Protein AF-A0A1Y4UWG8-F1 (afdb_monomer)

Solvent-accessible surface area (backbone atoms only — not comparable to full-atom values): 6481 Å² total; per-residue (Å²): 110,58,77,88,78,51,51,71,69,54,52,54,47,50,49,66,75,41,63,90,47,80,84,62,63,74,80,49,54,36,32,53,51,26,47,50,51,19,51,56,24,44,55,52,18,49,58,22,46,51,52,22,55,52,32,51,54,50,41,50,59,75,46,55,88,51,67,94,53,64,76,88,74,57,51,70,66,58,54,54,53,41,55,51,31,50,52,50,30,51,53,22,51,53,50,18,53,51,23,44,57,52,14,52,55,21,43,57,52,19,54,54,46,50,55,53,68,73,78,110

Secondary structure (DSSP, 8-state):
--GGGS-HHHHHHHHHHHTT-TTS-GGGHHHHHHHHHHHHHHHHHHHHHHHHHHHHHHHHHHHGGGTTS-GGGS-HHHHHHHHHHHHHHHHHHHHHHHHHHHHHHHHHHHHHHHHHHHH-

Structure (mmCIF, N/CA/C/O backbone):
data_AF-A0A1Y4UWG8-F1
#
_entry.id   AF-A0A1Y4UWG8-F1
#
loop_
_atom_site.group_PDB
_atom_site.id
_atom_site.type_symbol
_atom_site.label_atom_id
_atom_site.label_alt_id
_atom_site.label_comp_id
_atom_site.label_asym_id
_atom_site.label_entity_id
_atom_site.label_seq_id
_atom_site.pdbx_PDB_ins_code
_atom_site.Cartn_x
_atom_site.Cartn_y
_atom_site.Cartn_z
_atom_site.occupancy
_atom_site.B_iso_or_equiv
_atom_site.auth_seq_id
_atom_site.auth_comp_id
_atom_site.auth_asym_id
_atom_site.auth_atom_id
_atom_site.pdbx_PDB_model_num
ATOM 1 N N . MET A 1 1 ? 18.313 -0.383 -18.392 1.00 77.06 1 MET A N 1
ATOM 2 C CA . MET A 1 1 ? 18.205 -1.766 -17.863 1.00 77.06 1 MET A CA 1
ATOM 3 C C . MET A 1 1 ? 18.660 -2.682 -18.981 1.00 77.06 1 MET A C 1
ATOM 5 O O . MET A 1 1 ? 18.287 -2.400 -20.115 1.00 77.06 1 MET A O 1
ATOM 9 N N . LYS A 1 2 ? 19.463 -3.714 -18.708 1.00 78.25 2 LYS A N 1
ATOM 10 C CA . LYS A 1 2 ? 19.886 -4.651 -19.757 1.00 78.25 2 LYS A CA 1
ATOM 11 C C . LYS A 1 2 ? 18.830 -5.736 -19.974 1.00 78.25 2 LYS A C 1
ATOM 13 O O . LYS A 1 2 ? 17.988 -5.968 -19.111 1.00 78.25 2 LYS A O 1
ATOM 18 N N . LEU A 1 3 ? 18.893 -6.425 -21.114 1.00 78.75 3 LEU A N 1
ATOM 19 C CA . LEU A 1 3 ? 17.977 -7.530 -21.422 1.00 78.75 3 LEU A CA 1
ATOM 20 C C . LEU A 1 3 ? 18.063 -8.665 -20.379 1.00 78.75 3 LEU A C 1
ATOM 22 O O . LEU A 1 3 ? 17.050 -9.263 -20.041 1.00 78.75 3 LEU A O 1
ATOM 26 N N . GLU A 1 4 ? 19.259 -8.916 -19.837 1.00 85.06 4 GLU A N 1
ATOM 27 C CA . GLU A 1 4 ? 19.526 -9.931 -18.802 1.00 85.06 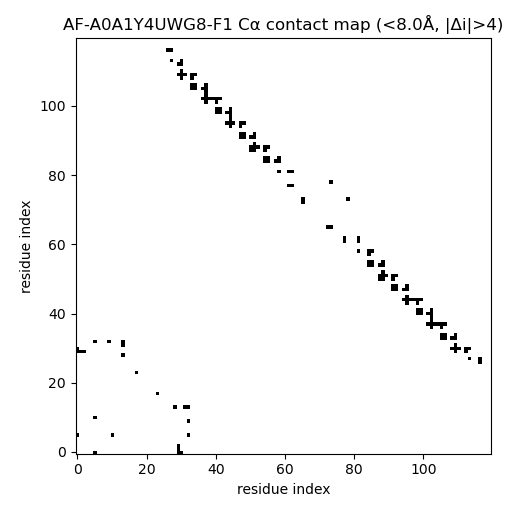4 GLU A CA 1
ATOM 28 C C . GLU A 1 4 ? 18.855 -9.642 -17.447 1.00 85.06 4 GLU A C 1
ATOM 30 O O . GLU A 1 4 ? 18.611 -10.568 -16.677 1.00 85.06 4 GLU A O 1
ATOM 35 N N . ASP A 1 5 ? 18.500 -8.381 -17.176 1.00 85.69 5 ASP A N 1
ATOM 36 C CA . ASP A 1 5 ? 17.808 -7.965 -15.947 1.00 85.69 5 ASP A CA 1
ATOM 37 C C . ASP A 1 5 ? 16.272 -8.093 -16.052 1.00 85.69 5 ASP A C 1
ATOM 39 O O . ASP A 1 5 ? 15.543 -7.845 -15.077 1.00 85.69 5 ASP A O 1
ATOM 43 N N . ALA A 1 6 ? 15.760 -8.390 -17.251 1.00 87.31 6 ALA A N 1
ATOM 44 C CA . ALA A 1 6 ? 14.335 -8.505 -17.519 1.00 87.31 6 ALA A CA 1
ATOM 45 C C . ALA A 1 6 ? 13.834 -9.914 -17.197 1.00 87.31 6 ALA A C 1
ATOM 47 O O . ALA A 1 6 ? 14.512 -10.914 -17.445 1.00 87.31 6 ALA A O 1
ATOM 48 N N . THR A 1 7 ? 12.608 -10.017 -16.686 1.00 91.56 7 THR A N 1
ATOM 49 C CA . THR A 1 7 ? 11.984 -11.333 -16.533 1.00 91.56 7 THR A CA 1
ATOM 50 C C . THR A 1 7 ? 11.516 -11.864 -17.889 1.00 91.56 7 THR A C 1
ATOM 52 O O . THR A 1 7 ? 11.283 -11.113 -18.843 1.00 91.56 7 THR A O 1
ATOM 55 N N . LYS A 1 8 ? 11.326 -13.186 -17.989 1.00 90.69 8 LYS A N 1
ATOM 56 C CA . LYS A 1 8 ? 10.796 -13.816 -19.209 1.00 90.69 8 LYS A CA 1
ATOM 57 C C . LYS A 1 8 ? 9.425 -13.242 -19.583 1.00 90.69 8 LYS A C 1
ATOM 59 O O . LYS A 1 8 ? 9.143 -13.024 -20.758 1.00 90.69 8 LYS A O 1
ATOM 64 N N . GLU A 1 9 ? 8.588 -12.955 -18.592 1.00 91.62 9 GLU A N 1
ATOM 65 C CA . GLU A 1 9 ? 7.254 -12.372 -18.760 1.00 91.62 9 GLU A CA 1
ATOM 66 C C . GLU A 1 9 ? 7.307 -10.929 -19.275 1.00 91.62 9 GLU A C 1
ATOM 68 O O . GLU A 1 9 ? 6.425 -10.500 -20.024 1.00 91.62 9 GLU A O 1
ATOM 73 N N . GLU A 1 10 ? 8.328 -10.167 -18.885 1.00 91.19 10 GLU A N 1
ATOM 74 C CA . GLU A 1 10 ? 8.562 -8.810 -19.380 1.00 91.19 10 GLU A CA 1
ATOM 75 C C . GLU A 1 10 ? 8.996 -8.826 -20.840 1.00 91.19 10 GLU A C 1
ATOM 77 O O . GLU A 1 10 ? 8.424 -8.090 -21.643 1.00 91.19 10 GLU A O 1
ATOM 82 N N . LEU A 1 11 ? 9.915 -9.725 -21.201 1.00 88.19 11 LEU A N 1
ATOM 83 C CA . LEU A 1 11 ? 10.358 -9.893 -22.582 1.00 88.19 11 LEU A CA 1
ATOM 84 C C . LEU A 1 11 ? 9.212 -10.342 -23.498 1.00 88.19 11 LEU A C 1
ATOM 86 O O . LEU A 1 11 ? 8.973 -9.730 -24.537 1.00 88.19 11 LEU A O 1
ATOM 90 N N . ILE A 1 12 ? 8.460 -11.373 -23.096 1.00 89.06 12 ILE A N 1
ATOM 91 C CA . ILE A 1 12 ? 7.316 -11.879 -23.869 1.00 89.06 12 ILE A CA 1
ATOM 92 C C . ILE A 1 12 ? 6.257 -10.790 -24.052 1.00 89.06 12 ILE A C 1
ATOM 94 O O . ILE A 1 12 ? 5.705 -10.643 -25.142 1.00 89.06 12 ILE A O 1
ATOM 98 N N . TRP A 1 13 ? 5.950 -10.033 -22.999 1.00 90.81 13 TRP A N 1
ATOM 99 C CA . TRP A 1 13 ? 5.010 -8.919 -23.100 1.00 90.81 13 TRP A CA 1
ATOM 100 C C . TRP A 1 13 ? 5.500 -7.843 -24.056 1.00 90.81 13 TRP A C 1
ATOM 102 O O . TRP A 1 13 ? 4.709 -7.391 -24.876 1.00 90.81 13 TRP A O 1
ATOM 112 N N . TRP A 1 14 ? 6.771 -7.449 -23.965 1.00 87.69 14 TRP A N 1
ATOM 113 C CA . TRP A 1 14 ? 7.316 -6.390 -24.806 1.00 87.69 14 TRP A CA 1
ATOM 114 C C . TRP A 1 14 ? 7.259 -6.798 -26.279 1.00 87.69 14 TRP A C 1
ATOM 116 O O . TRP A 1 14 ? 6.701 -6.069 -27.095 1.00 87.69 14 TRP A O 1
ATOM 126 N N . ILE A 1 15 ? 7.691 -8.026 -26.596 1.00 85.56 15 ILE A N 1
ATOM 127 C CA . ILE A 1 15 ? 7.579 -8.595 -27.946 1.00 85.56 15 ILE A CA 1
ATOM 128 C C . ILE A 1 15 ? 6.124 -8.577 -28.419 1.00 85.56 15 ILE A C 1
ATOM 130 O O . ILE A 1 15 ? 5.860 -8.121 -29.521 1.00 85.56 15 ILE A O 1
ATOM 134 N N . LYS A 1 16 ? 5.163 -9.027 -27.599 1.00 84.81 16 LYS A N 1
ATOM 135 C CA . LYS A 1 16 ? 3.736 -9.029 -27.972 1.00 84.81 16 LYS A CA 1
ATOM 136 C C . LYS A 1 16 ? 3.174 -7.625 -28.187 1.00 84.81 16 LYS A C 1
ATOM 138 O O . LYS A 1 16 ? 2.372 -7.437 -29.096 1.00 84.81 16 LYS A O 1
ATOM 143 N N . LYS A 1 17 ? 3.566 -6.664 -27.347 1.00 83.12 17 LYS A N 1
ATOM 144 C CA . LYS A 1 17 ? 3.080 -5.281 -27.392 1.00 83.12 17 LYS A CA 1
ATOM 145 C C . LYS A 1 17 ? 3.566 -4.551 -28.645 1.00 83.12 17 LYS A C 1
ATOM 147 O O . LYS A 1 17 ? 2.792 -3.800 -29.222 1.00 83.12 17 LYS A O 1
ATOM 152 N N . TYR A 1 18 ? 4.796 -4.822 -29.082 1.00 79.50 18 TYR A N 1
ATOM 153 C CA . TYR A 1 18 ? 5.436 -4.139 -30.211 1.00 79.50 18 TYR A CA 1
ATOM 154 C C . TYR A 1 18 ? 5.624 -5.036 -31.455 1.00 79.50 18 TYR A C 1
ATOM 156 O O . TYR A 1 18 ? 6.311 -4.654 -32.397 1.00 79.50 18 TYR A O 1
ATOM 164 N N . ALA A 1 19 ? 4.986 -6.216 -31.505 1.00 65.75 19 ALA A N 1
ATOM 165 C CA . ALA A 1 19 ? 5.161 -7.225 -32.563 1.00 65.75 19 ALA A CA 1
ATOM 166 C C . ALA A 1 19 ? 4.882 -6.713 -33.990 1.00 65.75 19 ALA A C 1
ATOM 168 O O . ALA A 1 19 ? 5.484 -7.198 -34.945 1.00 65.75 19 ALA A O 1
ATOM 169 N N . PHE A 1 20 ? 3.974 -5.744 -34.142 1.00 56.81 20 PHE A N 1
ATOM 170 C CA . PHE A 1 20 ? 3.620 -5.150 -35.439 1.00 56.81 20 PHE A CA 1
ATOM 171 C C . PHE A 1 20 ? 4.480 -3.932 -35.804 1.00 56.81 20 PHE A C 1
ATOM 173 O O . PHE A 1 20 ? 4.512 -3.512 -36.957 1.00 56.81 20 PHE A O 1
ATOM 180 N N . GLU A 1 21 ? 5.229 -3.408 -34.838 1.00 57.06 21 GLU A N 1
ATOM 181 C CA . GLU A 1 21 ? 6.066 -2.220 -34.939 1.00 57.06 21 GLU A CA 1
ATOM 182 C C . GLU A 1 21 ? 7.551 -2.597 -34.876 1.00 57.06 21 GLU A C 1
ATOM 184 O O . GLU A 1 21 ? 8.350 -1.856 -34.332 1.00 57.06 21 GLU A O 1
ATOM 189 N N . LEU A 1 22 ? 7.981 -3.720 -35.463 1.00 52.47 22 LEU A N 1
ATOM 190 C CA . LEU A 1 22 ? 9.392 -4.169 -35.461 1.00 52.47 22 LEU A CA 1
ATOM 191 C C . LEU A 1 22 ? 10.383 -3.239 -36.214 1.00 52.47 22 LEU A C 1
ATOM 193 O O . LEU A 1 22 ? 11.522 -3.615 -36.477 1.00 52.47 22 LEU A O 1
ATOM 197 N N . LYS A 1 23 ? 9.961 -2.011 -36.545 1.00 53.41 23 LYS A N 1
ATOM 198 C CA . LYS A 1 23 ? 10.820 -0.858 -36.858 1.00 53.41 23 LYS A CA 1
ATOM 199 C C . LYS A 1 23 ? 11.177 -0.011 -35.622 1.00 53.41 23 LYS A C 1
ATOM 201 O O . LYS A 1 23 ? 12.041 0.852 -35.737 1.00 53.41 23 LYS A O 1
ATOM 206 N N . TYR A 1 24 ? 10.526 -0.226 -34.478 1.00 53.88 24 TYR A N 1
ATOM 207 C CA . TYR A 1 24 ? 10.770 0.495 -33.236 1.00 53.88 24 TYR A CA 1
ATOM 208 C C . TYR A 1 24 ? 12.029 -0.026 -32.563 1.00 53.88 24 TYR A C 1
ATOM 210 O O . TYR A 1 24 ? 12.215 -1.213 -32.295 1.00 53.88 24 TYR A O 1
ATOM 218 N N . GLU A 1 25 ? 12.924 0.918 -32.341 1.00 65.19 25 GLU A N 1
ATOM 219 C CA . GLU A 1 25 ? 14.271 0.699 -31.877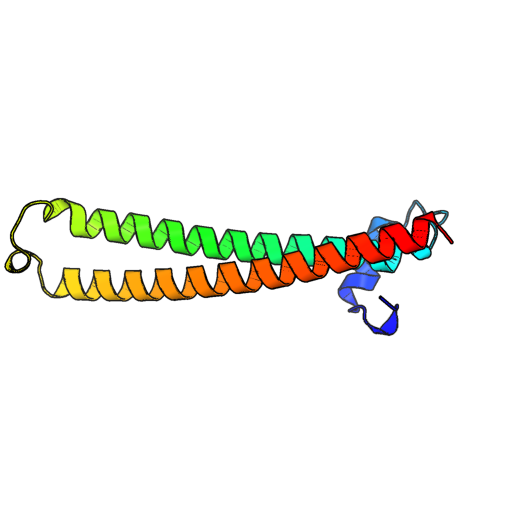 1.00 65.19 25 GLU A CA 1
ATOM 220 C C . GLU A 1 25 ? 14.274 0.032 -30.494 1.00 65.19 25 GLU A C 1
ATOM 222 O O . GLU A 1 25 ? 13.706 0.547 -29.528 1.00 65.19 25 GLU A O 1
ATOM 227 N N . LEU A 1 26 ? 14.987 -1.097 -30.386 1.00 72.75 26 LEU A N 1
ATOM 228 C CA . LEU A 1 26 ? 15.252 -1.838 -29.141 1.00 72.75 26 LEU A CA 1
ATOM 229 C C . LEU A 1 26 ? 15.742 -0.945 -27.984 1.00 72.75 26 LEU A C 1
ATOM 231 O O . LEU A 1 26 ? 15.673 -1.350 -26.823 1.00 72.75 26 LEU A O 1
ATOM 235 N N . ARG A 1 27 ? 16.199 0.277 -28.286 1.00 75.19 27 ARG A N 1
ATOM 236 C CA . ARG A 1 27 ? 16.574 1.315 -27.322 1.00 75.19 27 ARG A CA 1
ATOM 237 C C . ARG A 1 27 ? 15.477 1.612 -26.287 1.00 75.19 27 ARG A C 1
ATOM 239 O O . ARG A 1 27 ? 15.802 1.916 -25.145 1.00 75.19 27 ARG A O 1
ATOM 246 N N . HIS A 1 28 ? 14.195 1.453 -26.632 1.00 81.25 28 HIS A N 1
ATOM 247 C CA . HIS A 1 28 ? 13.081 1.729 -25.710 1.00 81.25 28 HIS A CA 1
ATOM 248 C C . HIS A 1 28 ? 12.678 0.547 -24.815 1.00 81.25 28 HIS A C 1
ATOM 250 O O . HIS A 1 28 ? 11.902 0.737 -23.881 1.00 81.25 28 HIS A O 1
ATOM 256 N N . PHE A 1 29 ? 13.264 -0.644 -25.002 1.00 87.06 29 PHE A N 1
ATOM 257 C CA . PHE A 1 29 ? 12.966 -1.817 -24.170 1.00 87.06 29 PHE A CA 1
ATOM 258 C C . PHE A 1 29 ? 13.156 -1.547 -22.671 1.00 87.06 29 PHE A C 1
ATOM 260 O O . PHE A 1 29 ? 12.288 -1.851 -21.853 1.00 87.06 29 PHE A O 1
ATOM 267 N N . GLY A 1 30 ? 14.298 -0.958 -22.304 1.00 88.50 30 GLY A N 1
ATOM 268 C CA . GLY A 1 30 ? 14.619 -0.625 -20.916 1.00 88.50 30 GLY A CA 1
ATOM 269 C C . GLY A 1 30 ? 13.593 0.323 -20.281 1.00 88.50 30 GLY A C 1
ATOM 270 O O . GLY A 1 30 ? 13.008 -0.050 -19.256 1.00 88.50 30 GLY A O 1
ATOM 271 N N . PRO A 1 31 ? 13.356 1.509 -20.876 1.00 89.88 31 PRO A N 1
ATOM 272 C CA . PRO A 1 31 ? 12.301 2.421 -20.448 1.00 89.88 31 PRO A CA 1
ATOM 273 C C . PRO A 1 31 ? 10.922 1.755 -20.344 1.00 89.88 31 PRO A C 1
ATOM 275 O O . PRO A 1 31 ? 10.297 1.808 -19.286 1.00 89.88 31 PRO A O 1
ATOM 278 N N . ASP A 1 32 ? 10.470 1.048 -21.380 1.00 90.19 32 ASP A N 1
ATOM 279 C CA . ASP A 1 32 ? 9.143 0.422 -21.408 1.00 90.19 32 ASP A CA 1
ATOM 280 C C . ASP A 1 32 ? 8.918 -0.550 -20.248 1.00 90.19 32 ASP A C 1
ATOM 282 O O . ASP A 1 32 ? 7.847 -0.572 -19.631 1.00 90.19 32 ASP A O 1
ATOM 286 N N . VAL A 1 33 ? 9.928 -1.364 -19.930 1.00 92.75 33 VAL A N 1
ATOM 287 C CA . VAL A 1 33 ? 9.840 -2.304 -18.810 1.00 92.75 33 VAL A CA 1
ATOM 288 C C . VAL A 1 33 ? 9.825 -1.565 -17.471 1.00 92.75 33 VAL A C 1
ATOM 290 O O . VAL A 1 33 ? 9.036 -1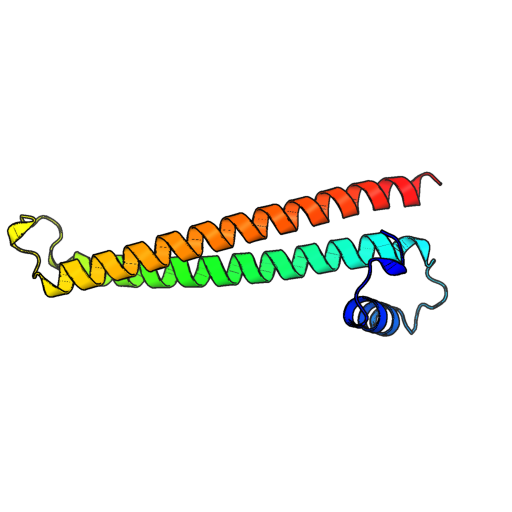.928 -16.596 1.00 92.75 33 VAL A O 1
ATOM 293 N N . MET A 1 34 ? 10.638 -0.516 -17.291 1.00 94.62 34 MET A N 1
ATOM 294 C CA . MET A 1 34 ? 10.597 0.294 -16.063 1.00 94.62 34 MET A CA 1
ATOM 295 C C . MET A 1 34 ? 9.232 0.958 -15.875 1.00 94.62 34 MET A C 1
ATOM 297 O O . MET A 1 34 ? 8.669 0.894 -14.780 1.00 94.62 34 MET A O 1
ATOM 301 N N . PHE A 1 35 ? 8.659 1.514 -16.942 1.00 92.94 35 PHE A N 1
ATOM 302 C CA . PHE A 1 35 ? 7.332 2.116 -16.899 1.00 92.94 35 PHE A CA 1
ATOM 303 C C . PHE A 1 35 ? 6.247 1.083 -16.570 1.00 92.94 35 PHE A C 1
ATOM 305 O O . PHE A 1 35 ? 5.379 1.322 -15.730 1.00 92.94 35 PHE A O 1
ATOM 312 N N . ARG A 1 36 ? 6.334 -0.122 -17.142 1.00 93.31 36 AR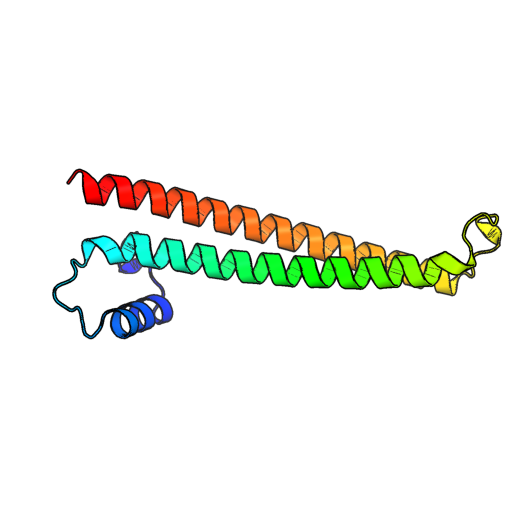G A N 1
ATOM 313 C CA . ARG A 1 36 ? 5.418 -1.212 -16.788 1.00 93.31 36 ARG A CA 1
ATOM 314 C C . ARG A 1 36 ? 5.534 -1.609 -15.315 1.00 93.31 36 ARG A C 1
ATOM 316 O O . ARG A 1 36 ? 4.512 -1.794 -14.655 1.00 93.31 36 ARG A O 1
ATOM 323 N N . ARG A 1 37 ? 6.754 -1.747 -14.782 1.00 96.44 37 ARG A N 1
ATOM 324 C CA . ARG A 1 37 ? 6.973 -2.049 -13.355 1.00 96.44 37 ARG A CA 1
ATOM 325 C C . ARG A 1 37 ? 6.379 -0.957 -12.465 1.00 96.44 37 ARG A C 1
ATOM 327 O O . ARG A 1 37 ? 5.736 -1.280 -11.470 1.00 96.44 37 ARG A O 1
ATOM 334 N N . TYR A 1 38 ? 6.545 0.312 -12.843 1.00 96.62 38 TYR A N 1
ATOM 335 C CA . TYR A 1 38 ? 5.907 1.448 -12.175 1.00 96.62 38 TYR A CA 1
ATOM 336 C C . TYR A 1 38 ? 4.382 1.279 -12.103 1.00 96.62 38 TYR A C 1
ATOM 338 O O . TYR A 1 38 ? 3.820 1.330 -11.009 1.00 96.62 38 TYR A O 1
ATOM 346 N N . GLN A 1 39 ? 3.726 0.982 -13.231 1.00 96.56 39 GLN A N 1
ATOM 347 C CA . GLN A 1 39 ? 2.277 0.746 -13.274 1.00 96.56 39 GLN A CA 1
ATOM 348 C C . GLN A 1 39 ? 1.864 -0.409 -12.350 1.00 96.56 39 GLN A C 1
ATOM 350 O O . GLN A 1 39 ? 1.000 -0.239 -11.495 1.00 96.56 39 GLN A O 1
ATOM 355 N N . GLN A 1 40 ? 2.554 -1.550 -12.429 1.00 97.31 40 GLN A N 1
ATOM 356 C CA . GLN A 1 40 ? 2.261 -2.717 -11.587 1.00 97.31 40 GLN A CA 1
ATOM 357 C C . GLN A 1 40 ? 2.419 -2.437 -10.088 1.00 97.31 40 GLN A C 1
ATOM 359 O O . GLN A 1 40 ? 1.673 -2.980 -9.271 1.00 97.31 40 GLN A O 1
ATOM 364 N N . PHE A 1 41 ? 3.412 -1.637 -9.693 1.00 98.00 41 PHE A N 1
ATOM 365 C CA . PHE A 1 41 ? 3.561 -1.239 -8.297 1.00 98.00 41 PHE A CA 1
ATOM 366 C C . PHE A 1 41 ? 2.471 -0.258 -7.866 1.00 98.00 41 PHE A C 1
ATOM 368 O O . PHE A 1 41 ? 1.961 -0.402 -6.757 1.00 98.00 41 PHE A O 1
ATOM 375 N N . ASN A 1 42 ? 2.052 0.667 -8.729 1.00 97.44 42 ASN A N 1
ATOM 376 C CA . ASN A 1 42 ? 0.919 1.544 -8.437 1.00 97.44 42 ASN A CA 1
ATOM 377 C C . ASN A 1 42 ? -0.397 0.783 -8.285 1.00 97.44 42 ASN A C 1
ATOM 379 O O . ASN A 1 42 ? -1.130 1.064 -7.342 1.00 97.44 42 ASN A O 1
ATOM 383 N N . ASP A 1 43 ? -0.662 -0.226 -9.114 1.00 97.94 43 ASP A N 1
ATOM 384 C CA . ASP A 1 43 ? -1.856 -1.071 -8.975 1.00 97.94 43 ASP A CA 1
ATOM 385 C C . ASP A 1 43 ? -1.875 -1.792 -7.615 1.00 97.94 43 ASP A C 1
ATOM 387 O O . ASP A 1 43 ? -2.899 -1.859 -6.925 1.00 97.94 43 ASP A O 1
ATOM 391 N N . LYS A 1 44 ? -0.711 -2.285 -7.171 1.00 98.00 44 LYS A N 1
ATOM 392 C CA . LYS A 1 44 ? -0.552 -2.896 -5.841 1.00 98.00 44 LYS A CA 1
ATOM 393 C C . LYS A 1 44 ? -0.726 -1.877 -4.713 1.00 98.00 44 LYS A C 1
ATOM 395 O O . LYS A 1 44 ? -1.363 -2.192 -3.708 1.00 98.00 44 LYS A O 1
ATOM 400 N N . ALA A 1 45 ? -0.188 -0.667 -4.870 1.00 97.50 45 ALA A N 1
ATOM 401 C CA . ALA A 1 45 ? -0.365 0.419 -3.910 1.00 97.50 45 ALA A CA 1
ATOM 402 C C . ALA A 1 45 ? -1.838 0.845 -3.808 1.00 97.50 45 ALA A C 1
ATOM 404 O O . ALA A 1 45 ? -2.343 1.070 -2.709 1.00 97.50 45 ALA A O 1
ATOM 405 N N . HIS A 1 46 ? -2.545 0.900 -4.937 1.00 97.69 46 HIS A N 1
ATOM 406 C CA . HIS A 1 46 ? -3.973 1.183 -4.989 1.00 97.69 46 HIS A CA 1
ATOM 407 C C . HIS A 1 46 ? -4.776 0.107 -4.252 1.00 97.69 46 HIS A C 1
ATOM 409 O O . HIS A 1 46 ? -5.522 0.426 -3.331 1.00 97.69 46 HIS A O 1
ATOM 415 N N . SER A 1 47 ? -4.513 -1.170 -4.546 1.00 98.12 47 SER A N 1
ATOM 416 C CA . SER A 1 47 ? -5.158 -2.310 -3.873 1.00 98.12 47 SER A CA 1
ATOM 417 C C . SER A 1 47 ? -4.908 -2.328 -2.353 1.00 98.12 47 SER A C 1
ATOM 419 O O . SER A 1 47 ? -5.753 -2.750 -1.562 1.00 98.12 47 SER A O 1
ATOM 421 N N . ALA A 1 48 ? -3.727 -1.890 -1.903 1.00 97.94 48 ALA A N 1
ATOM 422 C CA . ALA A 1 48 ? -3.442 -1.700 -0.480 1.00 97.94 48 ALA A CA 1
ATOM 423 C C . ALA A 1 48 ? -4.252 -0.532 0.114 1.00 97.94 48 ALA A C 1
ATOM 425 O O . ALA A 1 48 ? -4.838 -0.681 1.186 1.00 97.94 48 ALA A O 1
ATOM 426 N N . GLY A 1 49 ? -4.372 0.579 -0.615 1.00 97.69 49 GLY A N 1
ATOM 427 C CA . GLY A 1 49 ? -5.233 1.705 -0.247 1.00 97.69 49 GLY A CA 1
ATOM 428 C C . GLY A 1 49 ? -6.706 1.322 -0.102 1.00 97.69 49 GLY A C 1
ATOM 429 O O . GLY A 1 49 ? -7.337 1.694 0.880 1.00 97.69 49 GLY A O 1
ATOM 430 N N . GLU A 1 50 ? -7.247 0.511 -1.011 1.00 98.38 50 GLU A N 1
ATOM 431 C CA . GLU A 1 50 ? -8.632 0.028 -0.913 1.00 98.38 50 GLU A CA 1
ATOM 432 C C . GLU A 1 50 ? -8.870 -0.805 0.353 1.00 98.38 50 GLU A C 1
ATOM 434 O O . GLU A 1 50 ? -9.886 -0.638 1.035 1.00 98.38 50 GLU A O 1
ATOM 439 N N . ARG A 1 51 ? -7.913 -1.674 0.717 1.00 98.19 51 ARG A N 1
ATOM 440 C CA . ARG A 1 51 ? -7.970 -2.436 1.976 1.00 98.19 51 ARG A CA 1
ATOM 441 C C . ARG A 1 51 ? -7.980 -1.513 3.190 1.00 98.19 51 ARG A C 1
ATOM 443 O O . ARG A 1 51 ? -8.780 -1.736 4.099 1.00 98.19 51 ARG A O 1
ATOM 450 N N . TYR A 1 52 ? -7.143 -0.474 3.187 1.00 98.44 52 TYR A N 1
ATOM 451 C CA . TYR A 1 52 ? -7.153 0.551 4.228 1.00 98.44 52 TYR A CA 1
ATOM 452 C C . TYR A 1 52 ? -8.521 1.236 4.314 1.00 98.44 52 TYR A C 1
ATOM 454 O O . TYR A 1 52 ? -9.132 1.253 5.381 1.00 98.44 52 TYR A O 1
ATOM 462 N N . SER A 1 53 ? -9.038 1.749 3.193 1.00 98.44 53 SER A N 1
ATOM 463 C CA . SER A 1 53 ? -10.315 2.469 3.147 1.00 98.44 53 SER A CA 1
ATOM 464 C C . SER A 1 53 ? -11.477 1.612 3.642 1.00 98.44 53 SER A C 1
ATOM 466 O O . SER A 1 53 ? -12.320 2.097 4.397 1.00 98.44 53 SER A O 1
ATOM 468 N N . LYS A 1 54 ? -11.501 0.324 3.280 1.00 98.56 54 LYS A N 1
ATOM 469 C CA . LYS A 1 54 ? -12.513 -0.621 3.760 1.00 98.56 54 LYS A CA 1
ATOM 470 C C . LYS A 1 54 ? -12.421 -0.838 5.272 1.00 98.56 54 LYS A C 1
ATOM 472 O O . LYS A 1 54 ? -13.443 -0.765 5.953 1.00 98.56 54 LYS A O 1
ATOM 477 N N . ALA A 1 55 ? -11.218 -1.071 5.799 1.00 98.44 55 ALA A N 1
ATOM 478 C CA . ALA A 1 55 ? -11.010 -1.263 7.233 1.00 98.44 55 ALA A CA 1
ATOM 479 C C . ALA A 1 55 ? -11.364 -0.001 8.036 1.00 98.44 55 ALA A C 1
ATOM 481 O O . ALA A 1 55 ? -12.003 -0.099 9.081 1.00 98.44 55 ALA A O 1
ATOM 482 N N . PHE A 1 56 ? -11.026 1.183 7.519 1.00 98.44 56 PHE A N 1
ATOM 483 C CA . PHE A 1 56 ? -11.375 2.463 8.131 1.00 98.44 56 PHE A CA 1
ATOM 484 C C . PHE A 1 56 ? -12.887 2.709 8.152 1.00 98.44 56 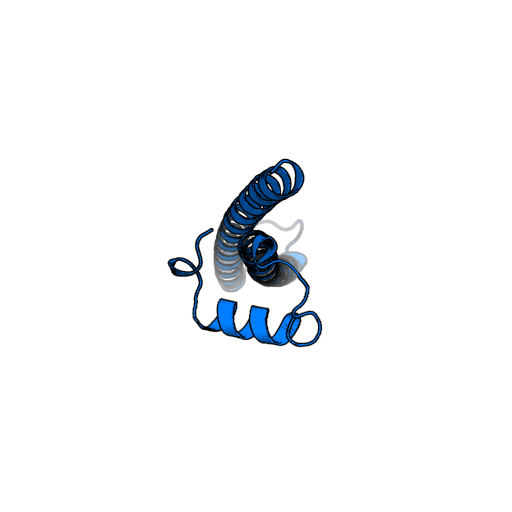PHE A C 1
ATOM 486 O O . PHE A 1 56 ? -13.433 3.117 9.178 1.00 98.44 56 PHE A O 1
ATOM 493 N N . ALA A 1 57 ? -13.582 2.424 7.047 1.00 98.50 57 ALA A N 1
ATOM 494 C CA . ALA A 1 57 ? -15.035 2.543 6.983 1.00 98.50 57 ALA A CA 1
ATOM 495 C C . ALA A 1 57 ? -15.720 1.614 8.001 1.00 98.50 57 ALA A C 1
ATOM 497 O O . ALA A 1 57 ? -16.626 2.040 8.719 1.00 98.50 57 ALA A O 1
ATOM 498 N N . GLU A 1 58 ? -15.252 0.368 8.118 1.00 98.31 58 GLU A N 1
ATOM 499 C CA . GLU A 1 58 ? -15.765 -0.576 9.113 1.00 98.31 58 GLU A CA 1
ATOM 500 C C . GLU A 1 58 ? -15.452 -0.121 10.546 1.00 98.31 58 GLU A C 1
ATOM 502 O O . GLU A 1 58 ? -16.337 -0.147 11.399 1.00 98.31 58 GLU A O 1
ATOM 507 N N . TYR A 1 59 ? -14.233 0.357 10.804 1.00 98.00 59 TYR A N 1
ATOM 508 C CA . TYR A 1 59 ? -13.819 0.883 12.107 1.00 98.00 59 TYR A CA 1
ATOM 509 C C . TYR A 1 59 ? -14.700 2.060 12.541 1.00 98.00 59 TYR A C 1
ATOM 511 O O . TYR A 1 59 ? -15.225 2.089 13.655 1.00 98.00 59 TYR A O 1
ATOM 519 N N . SER A 1 60 ? -14.926 3.008 11.630 1.00 97.25 60 SER A N 1
ATOM 520 C CA . SER A 1 60 ? -15.805 4.150 11.868 1.00 97.25 60 SER A CA 1
ATOM 521 C C . SER A 1 60 ? -17.242 3.702 12.144 1.00 97.25 60 SER A 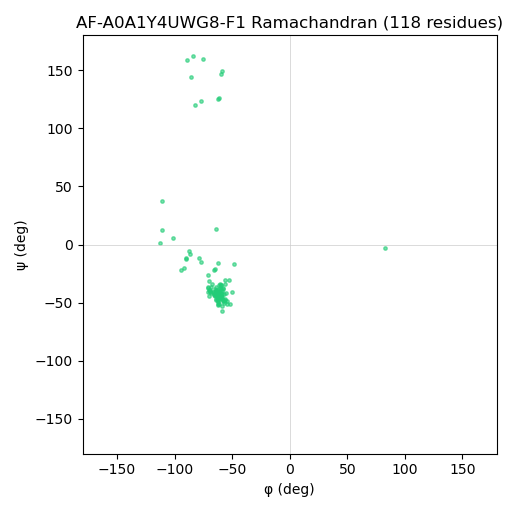C 1
ATOM 523 O O . SER A 1 60 ? -17.869 4.181 13.089 1.00 97.25 60 SER A O 1
ATOM 525 N N . SER A 1 61 ? -17.743 2.726 11.382 1.00 97.94 61 SER A N 1
ATOM 526 C CA . SER A 1 61 ? -19.092 2.187 11.548 1.00 97.94 61 SER A CA 1
ATOM 527 C C . SER A 1 61 ? -19.302 1.535 12.918 1.00 97.94 61 SER A C 1
ATOM 529 O O . SER A 1 61 ? -20.301 1.831 13.572 1.00 97.94 61 SER A O 1
ATOM 531 N N . ILE A 1 62 ? -18.361 0.708 13.394 1.00 97.38 62 ILE A N 1
ATOM 532 C CA . ILE A 1 62 ? -18.515 0.015 14.686 1.00 97.38 62 ILE A CA 1
ATOM 533 C C . ILE A 1 62 ? -18.404 0.957 15.889 1.00 97.38 62 ILE A C 1
ATOM 535 O O . ILE A 1 62 ? -18.967 0.663 16.941 1.00 97.38 62 ILE A O 1
ATOM 539 N N . LEU A 1 63 ? -17.698 2.084 15.747 1.00 95.81 63 LEU A N 1
ATOM 540 C CA . LEU A 1 63 ? -17.549 3.078 16.811 1.00 95.81 63 LEU A CA 1
ATOM 541 C C . LEU A 1 63 ? -18.618 4.173 16.772 1.00 95.81 63 LEU A C 1
ATOM 543 O O . LEU A 1 63 ? -18.870 4.806 17.797 1.00 95.81 63 LEU A O 1
ATOM 547 N N . SER A 1 64 ? -19.276 4.382 15.627 1.00 96.44 64 SER A N 1
ATOM 548 C CA . SER A 1 64 ? -20.304 5.415 15.449 1.00 96.44 64 SER A CA 1
ATOM 549 C C . SER A 1 64 ? -21.392 5.415 16.537 1.00 96.44 64 SER A C 1
ATOM 551 O O . SER A 1 64 ? -21.747 6.508 16.982 1.00 96.44 64 SER A O 1
ATOM 553 N N . PRO A 1 65 ? -21.910 4.262 17.014 1.00 97.12 65 PRO A N 1
ATOM 554 C CA . PRO A 1 65 ? -22.936 4.239 18.061 1.00 97.12 65 PRO A CA 1
ATOM 555 C C . PRO A 1 65 ? -22.472 4.786 19.418 1.00 97.12 65 PRO A C 1
ATOM 557 O O . PRO A 1 65 ? -23.300 5.186 20.228 1.00 97.12 65 PRO A O 1
ATOM 560 N N . TYR A 1 66 ? -21.161 4.811 19.670 1.00 96.31 66 TYR A N 1
ATOM 561 C CA . TYR A 1 66 ? -20.576 5.199 20.959 1.00 96.31 66 TYR A CA 1
ATOM 562 C C . TYR A 1 66 ? -20.031 6.631 20.962 1.00 96.31 66 TYR A C 1
ATOM 564 O O . TYR A 1 66 ? -19.409 7.077 21.927 1.00 96.31 66 TYR A O 1
ATOM 572 N N . LYS A 1 67 ? -20.239 7.376 19.874 1.00 94.62 67 LYS A N 1
ATOM 573 C CA . LYS A 1 67 ? -19.726 8.737 19.730 1.00 94.62 67 LYS A CA 1
ATOM 574 C C . LYS A 1 67 ? -20.325 9.661 20.797 1.00 94.62 67 LYS A C 1
ATOM 576 O O . LYS A 1 67 ? -21.539 9.799 20.900 1.00 94.62 67 LYS A O 1
ATOM 581 N N . GLY A 1 68 ? -19.457 10.331 21.557 1.00 94.81 68 GLY A N 1
ATOM 582 C CA . GLY A 1 68 ? -19.852 11.249 22.634 1.00 94.81 68 GLY A CA 1
ATOM 583 C C . GLY A 1 68 ? -20.183 10.566 23.964 1.00 94.81 68 GLY A C 1
ATOM 584 O O . GLY A 1 68 ? -20.440 11.259 24.945 1.00 94.81 68 GLY A O 1
ATOM 585 N N . LEU A 1 69 ? -20.142 9.232 24.021 1.00 95.94 69 LEU A N 1
ATOM 586 C CA . LEU A 1 69 ? -20.279 8.476 25.261 1.00 95.94 69 LEU A CA 1
ATOM 587 C C . LEU A 1 69 ? -18.907 8.263 25.927 1.00 95.94 69 LEU A C 1
ATOM 589 O O . LEU A 1 69 ? -17.870 8.330 25.260 1.00 95.94 69 LEU A O 1
ATOM 593 N N . PRO A 1 70 ? -18.865 7.978 27.242 1.00 95.62 70 PRO A N 1
ATOM 594 C CA . PRO A 1 70 ? -17.631 7.583 27.913 1.00 95.62 70 PRO A CA 1
ATOM 595 C C . PRO A 1 70 ? -17.025 6.322 27.287 1.00 95.62 70 PRO A C 1
ATOM 597 O O . PRO A 1 70 ? -17.754 5.428 26.863 1.00 95.62 70 PRO A O 1
ATOM 600 N N . ILE A 1 71 ? -15.697 6.185 27.314 1.00 90.69 71 ILE A N 1
ATOM 601 C CA . ILE A 1 71 ? -14.989 5.003 26.777 1.00 90.69 71 ILE A CA 1
ATOM 602 C C . ILE A 1 71 ? -15.489 3.697 27.416 1.00 90.69 71 ILE A C 1
ATOM 604 O O . ILE A 1 71 ? -15.579 2.673 26.744 1.00 90.69 71 ILE A O 1
ATOM 608 N N . SER A 1 72 ? -15.876 3.733 28.695 1.00 94.94 72 SER A N 1
ATOM 609 C CA . SER A 1 72 ? -16.443 2.582 29.410 1.00 94.94 72 SER A CA 1
ATOM 610 C C . SER A 1 72 ? -17.763 2.067 28.824 1.00 94.94 72 SER A C 1
ATOM 612 O O . SER A 1 72 ? -18.159 0.950 29.143 1.00 94.94 72 SER A O 1
ATOM 614 N N . SER A 1 73 ? -18.436 2.851 27.974 1.00 95.94 73 SER A N 1
ATOM 615 C CA . SER A 1 73 ? -19.648 2.430 27.262 1.00 95.94 73 SER A CA 1
ATOM 616 C C . SER A 1 73 ? -19.370 1.510 26.073 1.00 95.94 73 SER A C 1
ATOM 618 O O . SER A 1 73 ? -20.302 0.881 25.579 1.00 95.94 73 SER A O 1
ATOM 620 N N . ILE A 1 74 ? -18.115 1.420 25.614 1.00 96.06 74 ILE A N 1
ATOM 621 C CA . ILE A 1 74 ? -17.741 0.607 24.458 1.00 96.06 74 ILE A CA 1
ATOM 622 C C . ILE A 1 74 ? -17.565 -0.851 24.910 1.00 96.06 74 ILE A C 1
ATOM 624 O O . ILE A 1 74 ? -16.699 -1.140 25.744 1.00 96.06 74 ILE A O 1
ATOM 628 N N . PRO A 1 75 ? -18.341 -1.797 24.355 1.00 97.25 75 PRO A N 1
ATOM 629 C CA . PRO A 1 75 ? -18.206 -3.208 24.672 1.00 97.25 75 PRO A CA 1
ATOM 630 C C . PRO A 1 75 ? -16.817 -3.753 24.332 1.00 97.25 75 PRO A C 1
ATOM 632 O O . PRO A 1 75 ? -16.171 -3.361 23.356 1.00 97.25 75 PRO A O 1
ATOM 635 N N . ARG A 1 76 ? -16.347 -4.713 25.132 1.00 96.38 76 ARG A N 1
ATOM 636 C CA . ARG A 1 76 ? -14.996 -5.275 24.989 1.00 96.38 76 ARG A CA 1
ATOM 637 C C . ARG A 1 76 ? -14.770 -5.947 23.632 1.00 96.38 76 ARG A C 1
ATOM 639 O O . ARG A 1 76 ? -13.656 -5.925 23.115 1.00 96.38 76 ARG A O 1
ATOM 646 N N . ASP A 1 77 ? -15.795 -6.578 23.079 1.00 96.88 77 ASP A N 1
ATOM 647 C CA . ASP A 1 77 ? -15.795 -7.184 21.748 1.00 96.88 77 ASP A CA 1
ATOM 648 C C . ASP A 1 77 ? -15.655 -6.132 20.638 1.00 96.88 77 ASP A C 1
ATOM 650 O O . ASP A 1 77 ? -14.843 -6.326 19.732 1.00 96.88 77 ASP A O 1
ATOM 654 N N . VAL A 1 78 ? -16.332 -4.985 20.761 1.00 97.19 78 VAL A N 1
ATOM 655 C CA . VAL A 1 78 ? -16.168 -3.841 19.849 1.00 97.19 78 VAL A CA 1
ATOM 656 C C . VAL A 1 78 ? -14.738 -3.305 19.915 1.00 97.19 78 VAL A C 1
ATOM 658 O O . VAL A 1 78 ? -14.118 -3.117 18.871 1.00 97.19 78 VAL A O 1
ATOM 661 N N . CYS A 1 79 ? -14.162 -3.161 21.114 1.00 95.75 79 CYS A N 1
ATOM 662 C CA . CYS A 1 79 ? -12.760 -2.756 21.276 1.00 95.75 79 CYS A CA 1
ATOM 663 C C . CYS A 1 79 ? -11.785 -3.736 20.606 1.00 95.75 79 CYS A C 1
ATOM 665 O O . CYS A 1 79 ? -10.865 -3.317 19.907 1.00 95.75 79 CYS A O 1
ATOM 667 N N . LYS A 1 80 ? -11.987 -5.051 20.779 1.00 97.31 80 LYS A N 1
ATOM 668 C CA . LYS A 1 80 ? -11.157 -6.076 20.119 1.00 97.31 80 LYS A CA 1
ATOM 669 C C . LYS A 1 80 ? -11.267 -5.998 18.598 1.00 97.31 80 LYS A C 1
ATOM 671 O O . LYS A 1 80 ? -10.257 -6.099 17.906 1.00 97.31 80 LYS A O 1
ATOM 676 N N . LYS A 1 81 ? -12.484 -5.813 18.081 1.00 97.69 81 LYS A N 1
ATOM 677 C CA . LYS A 1 81 ? -12.722 -5.657 16.645 1.00 97.69 81 LYS A CA 1
ATOM 678 C C . LYS A 1 81 ? -12.049 -4.391 16.107 1.00 97.69 81 LYS A C 1
ATOM 680 O O . LYS A 1 81 ? -11.395 -4.457 15.071 1.00 97.69 81 LYS A O 1
ATOM 685 N N . GLY A 1 82 ? -12.143 -3.282 16.841 1.00 97.56 82 GLY A N 1
ATOM 686 C CA . GLY A 1 82 ? -11.455 -2.029 16.531 1.00 97.56 82 GLY A CA 1
ATOM 687 C C . GLY A 1 82 ? -9.941 -2.202 16.441 1.00 97.56 82 GLY A C 1
ATOM 688 O O . GLY A 1 82 ? -9.358 -1.865 15.417 1.00 97.56 82 GLY A O 1
ATOM 689 N N . ALA A 1 83 ? -9.321 -2.832 17.443 1.00 97.50 83 ALA A N 1
ATOM 690 C CA . ALA A 1 83 ? -7.881 -3.098 17.447 1.00 97.50 83 ALA A CA 1
ATOM 691 C C . ALA A 1 83 ? -7.428 -3.967 16.256 1.00 97.50 83 ALA A C 1
ATOM 693 O O . ALA A 1 83 ? -6.374 -3.731 15.665 1.00 97.50 83 ALA A O 1
ATOM 694 N N . ASN A 1 84 ? -8.233 -4.959 15.860 1.00 98.25 84 ASN A N 1
ATOM 695 C CA . ASN A 1 84 ? -7.940 -5.764 14.673 1.00 98.25 84 ASN A CA 1
ATOM 696 C C . ASN A 1 84 ? -8.002 -4.928 13.381 1.00 98.25 84 ASN A C 1
ATOM 698 O O . ASN A 1 84 ? -7.128 -5.045 12.525 1.00 98.25 84 ASN A O 1
ATOM 702 N N . LEU A 1 85 ? -9.006 -4.058 13.248 1.00 98.44 85 LEU A N 1
ATOM 703 C CA . LEU A 1 85 ? -9.129 -3.154 12.100 1.00 98.44 85 LEU A CA 1
ATOM 704 C C . LEU A 1 85 ? -7.977 -2.141 12.049 1.00 98.44 85 LEU A C 1
ATOM 706 O O . LEU A 1 85 ? -7.454 -1.883 10.968 1.00 98.44 85 LEU A O 1
ATOM 710 N N . GLU A 1 86 ? -7.526 -1.627 13.195 1.00 98.12 86 GLU A N 1
ATOM 711 C CA . GLU A 1 86 ? -6.328 -0.780 13.294 1.00 98.12 86 GLU A CA 1
ATOM 712 C C . GLU A 1 86 ? -5.068 -1.503 12.816 1.00 98.12 86 GLU A C 1
ATOM 714 O O . GLU A 1 86 ? -4.286 -0.934 12.054 1.00 98.12 86 GLU A O 1
ATOM 719 N N . SER A 1 87 ? -4.899 -2.775 13.184 1.00 98.44 87 SER A N 1
ATOM 720 C CA . SER A 1 87 ? -3.784 -3.590 12.694 1.00 98.44 87 SER A CA 1
ATOM 721 C C . SER A 1 87 ? -3.825 -3.770 11.172 1.00 98.44 87 SER A C 1
ATOM 723 O O . SER A 1 87 ? -2.804 -3.591 10.507 1.00 98.44 87 SER A O 1
ATOM 725 N N . ILE A 1 88 ? -5.006 -4.041 10.603 1.00 98.38 88 ILE A N 1
ATOM 726 C CA . ILE A 1 88 ? -5.195 -4.152 9.147 1.00 98.38 88 ILE A CA 1
ATOM 727 C C . ILE A 1 88 ? -4.880 -2.822 8.453 1.00 98.38 88 ILE A C 1
ATOM 729 O O . ILE A 1 88 ? -4.184 -2.810 7.438 1.00 98.38 88 ILE A O 1
ATOM 733 N N . MET A 1 89 ? -5.362 -1.699 8.995 1.00 98.56 89 MET A N 1
ATOM 734 C CA . MET A 1 89 ? -5.069 -0.362 8.471 1.00 98.56 89 MET A CA 1
ATOM 735 C C . MET A 1 89 ? -3.566 -0.068 8.485 1.00 98.56 89 MET A C 1
ATOM 737 O O . MET A 1 89 ? -3.029 0.426 7.493 1.00 98.56 89 MET A O 1
ATOM 741 N N . LEU A 1 90 ? -2.869 -0.403 9.574 1.00 98.44 90 LEU A N 1
ATOM 742 C CA . LEU A 1 90 ? -1.425 -0.210 9.677 1.00 98.44 90 LEU A CA 1
ATOM 743 C C . LEU A 1 90 ? -0.679 -1.016 8.606 1.00 98.44 90 LEU A C 1
ATOM 745 O O . LEU A 1 90 ? 0.092 -0.440 7.840 1.00 98.44 90 LEU A O 1
ATOM 749 N N . GLN A 1 91 ? -0.969 -2.314 8.493 1.00 98.44 91 GLN A N 1
ATOM 750 C CA . GLN A 1 91 ? -0.348 -3.185 7.490 1.00 98.44 91 GLN A CA 1
ATOM 751 C C . GLN A 1 91 ? -0.608 -2.689 6.062 1.00 98.44 91 GLN A C 1
ATOM 753 O O . GLN A 1 91 ? 0.312 -2.601 5.251 1.00 98.44 91 GLN A O 1
ATOM 758 N N . ALA A 1 92 ? -1.853 -2.315 5.757 1.00 98.25 92 ALA A N 1
ATOM 759 C CA . ALA A 1 92 ? -2.227 -1.797 4.447 1.00 98.25 92 ALA A CA 1
ATOM 760 C C . ALA A 1 92 ? -1.490 -0.488 4.108 1.00 98.25 92 ALA A C 1
ATOM 762 O O . ALA A 1 92 ? -1.005 -0.330 2.987 1.00 98.25 92 ALA A O 1
ATOM 763 N N . SER A 1 93 ? -1.350 0.420 5.077 1.00 98.25 93 SER A N 1
ATOM 764 C CA . SER A 1 93 ? -0.611 1.679 4.918 1.00 98.25 93 SER A CA 1
ATOM 765 C C . SER A 1 93 ? 0.886 1.447 4.678 1.00 98.25 93 SER A C 1
ATOM 767 O O . SER A 1 93 ? 1.487 2.044 3.778 1.00 98.25 93 SER A O 1
ATOM 769 N N . GLU A 1 94 ? 1.499 0.527 5.427 1.00 98.25 94 GLU A N 1
ATOM 770 C CA . GLU A 1 94 ? 2.905 0.155 5.247 1.00 98.25 94 GLU A CA 1
ATOM 771 C C . GLU A 1 94 ? 3.164 -0.476 3.873 1.00 98.25 94 GLU A C 1
ATOM 773 O O . GLU A 1 94 ? 4.120 -0.101 3.184 1.00 98.25 94 GLU A O 1
ATOM 778 N N . GLU A 1 95 ? 2.294 -1.392 3.441 1.00 98.00 95 GLU A N 1
ATOM 779 C CA . GLU A 1 95 ? 2.359 -2.005 2.114 1.00 98.00 95 GLU A CA 1
ATOM 780 C C . GLU A 1 95 ? 2.177 -0.971 1.002 1.00 98.00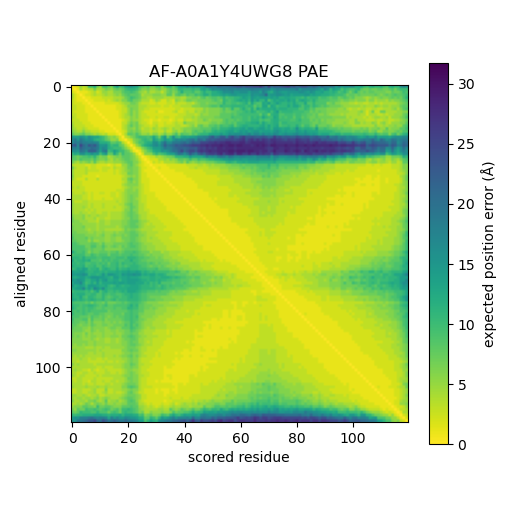 95 GLU A C 1
ATOM 782 O O . GLU A 1 95 ? 2.975 -0.937 0.062 1.00 98.00 95 GLU A O 1
ATOM 787 N N . GLN A 1 96 ? 1.180 -0.091 1.120 1.00 97.88 96 GLN A N 1
ATOM 788 C CA . GLN A 1 96 ? 0.934 0.977 0.155 1.00 97.88 96 GLN A CA 1
ATOM 789 C C . GLN A 1 96 ? 2.168 1.870 0.001 1.00 97.88 96 GLN A C 1
ATOM 791 O O . GLN A 1 96 ? 2.656 2.077 -1.113 1.00 97.88 96 GLN A O 1
ATOM 796 N N . ARG A 1 97 ? 2.747 2.319 1.120 1.00 97.94 97 ARG A N 1
ATOM 797 C CA . ARG A 1 97 ? 3.969 3.132 1.118 1.00 97.94 97 ARG A CA 1
ATOM 798 C C . ARG A 1 97 ? 5.150 2.390 0.497 1.00 97.94 97 ARG A C 1
ATOM 800 O O . ARG A 1 97 ? 5.947 2.996 -0.221 1.00 97.94 97 ARG A O 1
ATOM 807 N N . ARG A 1 98 ? 5.299 1.093 0.777 1.00 98.31 98 ARG A N 1
ATOM 808 C CA . ARG A 1 98 ? 6.359 0.263 0.188 1.00 98.31 98 ARG A CA 1
ATOM 809 C C . ARG A 1 98 ? 6.216 0.184 -1.331 1.00 98.31 98 ARG A C 1
ATOM 811 O O . ARG A 1 98 ? 7.223 0.300 -2.028 1.00 98.31 98 ARG A O 1
ATOM 818 N N . TYR A 1 99 ? 4.998 0.003 -1.834 1.00 98.25 99 TYR A N 1
ATOM 819 C CA . TYR A 1 99 ? 4.742 -0.063 -3.267 1.00 98.25 99 TYR A CA 1
ATOM 820 C C . TYR A 1 99 ? 4.931 1.282 -3.963 1.00 98.25 99 TYR A C 1
ATOM 822 O O . TYR A 1 99 ? 5.575 1.301 -5.006 1.00 98.25 99 TYR A O 1
ATOM 830 N N . TRP A 1 100 ? 4.507 2.400 -3.367 1.00 97.81 100 TRP A N 1
ATOM 831 C CA . TRP A 1 100 ? 4.807 3.726 -3.919 1.00 97.81 100 TRP A CA 1
ATOM 832 C C . TRP A 1 100 ? 6.306 3.987 -4.018 1.00 97.81 100 TRP A C 1
ATOM 834 O O . TRP A 1 100 ? 6.786 4.330 -5.089 1.00 97.81 100 TRP A O 1
ATOM 844 N N . LYS A 1 101 ? 7.088 3.686 -2.972 1.00 98.06 101 LYS A N 1
ATOM 845 C CA . LYS A 1 101 ? 8.556 3.807 -3.049 1.00 98.06 101 LYS A CA 1
ATOM 846 C C . LYS A 1 101 ? 9.162 2.964 -4.178 1.00 98.06 101 LYS A C 1
ATOM 848 O O . LYS A 1 101 ? 10.139 3.372 -4.805 1.00 98.06 101 LYS A O 1
ATOM 853 N N . ALA A 1 102 ? 8.628 1.764 -4.409 1.00 97.69 102 ALA A N 1
ATOM 854 C CA . ALA A 1 102 ? 9.073 0.908 -5.504 1.00 97.69 102 ALA A CA 1
ATOM 855 C C . ALA A 1 102 ? 8.666 1.471 -6.877 1.00 97.69 102 ALA A C 1
ATOM 857 O O . ALA A 1 102 ? 9.473 1.417 -7.806 1.00 97.69 102 ALA A O 1
ATOM 858 N N . ALA A 1 103 ? 7.459 2.033 -6.991 1.00 96.56 103 ALA A N 1
ATOM 859 C CA . ALA A 1 103 ? 6.975 2.718 -8.182 1.00 96.56 103 ALA A CA 1
ATOM 860 C C . ALA A 1 103 ? 7.849 3.941 -8.499 1.00 96.56 103 ALA A C 1
ATOM 862 O O . ALA A 1 103 ? 8.410 3.998 -9.590 1.00 96.56 103 ALA A O 1
ATOM 863 N N . ASP A 1 104 ? 8.076 4.834 -7.533 1.00 96.75 104 ASP A N 1
ATOM 864 C CA . ASP A 1 104 ? 8.912 6.033 -7.687 1.00 96.75 104 ASP A CA 1
ATOM 865 C C . ASP A 1 104 ? 10.323 5.677 -8.165 1.00 96.75 104 ASP A C 1
ATOM 867 O O . ASP A 1 104 ? 10.869 6.303 -9.071 1.00 96.75 104 ASP A O 1
ATOM 871 N N . LYS A 1 105 ? 10.906 4.600 -7.620 1.00 96.88 105 LYS A N 1
ATOM 872 C CA . LYS A 1 105 ? 12.210 4.100 -8.071 1.00 96.88 105 LYS A CA 1
ATOM 873 C C . LYS A 1 105 ? 12.188 3.618 -9.525 1.00 96.88 105 LYS A C 1
ATOM 875 O O . LYS A 1 105 ? 13.194 3.758 -10.219 1.00 96.88 105 LYS A O 1
ATOM 880 N N . CYS A 1 106 ? 11.096 3.004 -9.976 1.00 95.62 106 CYS A N 1
ATOM 881 C CA . CYS A 1 106 ? 10.951 2.610 -11.378 1.00 95.62 106 CYS A CA 1
ATOM 882 C C . CYS A 1 106 ? 10.768 3.832 -12.279 1.00 95.62 106 CYS A C 1
ATOM 884 O O . CYS A 1 106 ? 11.388 3.876 -13.336 1.00 95.62 106 CYS A O 1
ATOM 886 N N . LEU A 1 107 ? 9.988 4.825 -11.844 1.00 94.88 107 LEU A N 1
ATOM 887 C CA . LEU A 1 107 ? 9.761 6.056 -12.596 1.00 94.88 107 LEU A CA 1
ATOM 888 C C . LEU A 1 107 ? 11.056 6.856 -12.770 1.00 94.88 107 LEU A C 1
ATOM 890 O O . LEU A 1 107 ? 11.425 7.158 -13.894 1.00 94.88 107 LEU A O 1
ATOM 894 N N . GLY A 1 108 ? 11.830 7.058 -11.700 1.00 95.44 108 GLY A N 1
ATOM 895 C CA . GLY A 1 108 ? 13.119 7.750 -11.810 1.00 95.44 108 GLY A CA 1
ATOM 896 C C . GLY A 1 108 ? 14.115 7.031 -12.731 1.00 95.44 108 GLY A C 1
ATOM 897 O O . GLY A 1 108 ? 14.881 7.668 -13.445 1.00 95.44 108 GLY A O 1
ATOM 898 N N . LYS A 1 109 ? 14.084 5.690 -12.772 1.00 94.00 109 LYS A N 1
ATOM 899 C CA . LYS A 1 109 ? 14.874 4.910 -13.741 1.00 94.00 109 LYS A CA 1
ATOM 900 C C . LYS A 1 109 ? 14.355 5.035 -15.169 1.00 94.00 109 LYS A C 1
ATOM 902 O O . LYS A 1 109 ? 15.156 4.984 -16.094 1.00 94.00 109 LYS A O 1
ATOM 907 N N . TYR A 1 110 ? 13.040 5.113 -15.345 1.00 92.75 110 TYR A N 1
ATOM 908 C CA . TYR A 1 110 ? 12.425 5.356 -16.643 1.00 92.75 110 TYR A CA 1
ATOM 909 C C . TYR A 1 110 ? 12.861 6.721 -17.182 1.00 92.75 110 TYR A C 1
ATOM 911 O O . TYR A 1 110 ? 13.408 6.763 -18.280 1.00 92.75 110 TYR A O 1
ATOM 919 N N . ASP A 1 111 ? 12.728 7.784 -16.386 1.00 91.69 111 ASP A N 1
ATOM 920 C CA . ASP A 1 111 ? 13.091 9.151 -16.780 1.00 91.69 111 ASP A CA 1
ATOM 921 C C . ASP A 1 111 ? 14.570 9.240 -17.179 1.00 91.69 111 ASP A C 1
ATOM 923 O O . ASP A 1 111 ? 14.883 9.684 -18.282 1.00 91.69 111 ASP A O 1
ATOM 927 N N . GLN A 1 112 ? 15.470 8.686 -16.356 1.00 92.62 112 GLN A N 1
ATOM 928 C CA . GLN A 1 112 ? 16.901 8.627 -16.669 1.00 92.62 112 GLN A CA 1
ATOM 929 C C . GLN A 1 112 ? 17.172 7.930 -18.017 1.00 92.62 112 GLN A C 1
ATOM 931 O O . GLN A 1 112 ? 17.939 8.422 -18.841 1.00 92.62 112 GLN A O 1
ATOM 936 N N . MET A 1 113 ? 16.543 6.776 -18.266 1.00 90.69 113 MET A N 1
ATOM 937 C CA . MET A 1 113 ? 16.766 6.032 -19.511 1.00 90.69 113 MET A CA 1
ATOM 938 C C . MET A 1 113 ? 16.158 6.739 -20.728 1.00 90.69 113 MET A C 1
ATOM 940 O O . MET A 1 113 ? 16.689 6.605 -21.831 1.00 90.69 113 MET A O 1
ATOM 944 N N . MET A 1 114 ? 15.057 7.474 -20.551 1.00 88.00 114 MET A N 1
ATOM 945 C CA . MET A 1 114 ? 14.441 8.276 -21.611 1.00 88.00 114 MET A CA 1
ATOM 946 C C . MET A 1 114 ? 15.313 9.477 -21.994 1.00 88.00 114 MET A C 1
ATOM 948 O O . MET A 1 114 ? 15.458 9.772 -23.180 1.00 88.00 114 MET A O 1
ATOM 952 N N . GLU A 1 115 ? 15.953 10.130 -21.023 1.00 87.25 115 GLU A N 1
ATOM 953 C CA . GLU A 1 115 ? 16.938 11.186 -21.283 1.00 87.25 115 GLU A CA 1
ATOM 954 C C . GLU A 1 115 ? 18.135 10.648 -22.082 1.00 87.25 115 GLU A C 1
ATOM 956 O O . GLU A 1 115 ? 18.495 11.227 -23.112 1.00 87.25 115 GLU A O 1
ATOM 961 N N . GLU A 1 116 ? 18.681 9.498 -21.670 1.00 84.12 116 GLU A N 1
ATOM 962 C CA . GLU A 1 116 ? 19.791 8.812 -22.349 1.00 84.12 116 GLU A CA 1
ATOM 963 C C . GLU A 1 116 ? 19.436 8.399 -23.788 1.00 84.12 116 GLU A C 1
ATOM 965 O O . GLU A 1 116 ? 20.268 8.523 -24.683 1.00 84.12 116 GLU A O 1
ATOM 970 N N . THR A 1 117 ? 18.199 7.956 -24.045 1.00 76.38 117 THR A N 1
ATOM 971 C CA . THR A 1 117 ? 17.757 7.572 -25.403 1.00 76.38 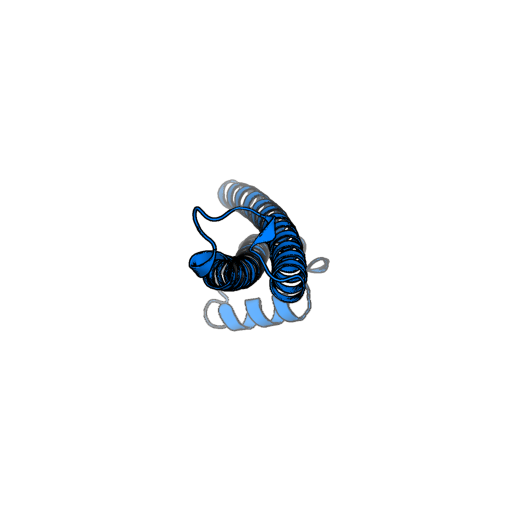117 THR A CA 1
ATOM 972 C C . THR A 1 117 ? 17.406 8.745 -26.315 1.00 76.38 117 THR A C 1
ATOM 974 O O . THR A 1 117 ? 17.248 8.535 -27.515 1.00 76.38 117 THR A O 1
ATOM 977 N N . THR A 1 118 ? 17.285 9.960 -25.776 1.00 69.38 118 THR A N 1
ATOM 978 C CA . THR A 1 118 ? 16.972 11.170 -26.557 1.00 69.38 118 THR A CA 1
ATOM 979 C C . THR A 1 118 ? 18.237 11.939 -26.970 1.00 69.38 118 THR A C 1
ATOM 981 O O . THR A 1 118 ? 18.200 12.699 -27.935 1.00 69.38 118 THR A O 1
ATOM 984 N N . HIS A 1 119 ? 19.358 11.739 -26.266 1.00 61.12 119 HIS A N 1
ATOM 985 C CA . HIS A 1 119 ? 20.615 12.481 -26.463 1.00 61.12 119 HIS A CA 1
ATOM 986 C C . HIS A 1 119 ? 21.777 11.632 -27.017 1.00 61.12 119 HIS A C 1
ATOM 988 O O . HIS A 1 119 ? 22.880 12.160 -27.169 1.00 61.12 119 HIS A O 1
ATOM 994 N N . GLY A 1 120 ? 21.554 10.343 -27.298 1.00 54.53 120 GLY A N 1
ATOM 995 C CA . GLY A 1 120 ? 22.534 9.412 -27.878 1.00 54.53 120 GLY A CA 1
ATOM 996 C C . GLY A 1 120 ? 22.110 8.905 -29.246 1.00 54.53 120 GLY A C 1
ATOM 997 O O . GLY A 1 120 ? 23.009 8.768 -30.104 1.00 54.53 120 GLY A O 1
#

Radius of gyration: 22.43 Å; Cα contacts (8 Å, |Δi|>4): 90; chains: 1; bounding box: 46×26×66 Å

Nearest PDB structures (foldseek):
  6ixv-assembly3_C  TM=6.983E-01  e=6.980E-01  Homo sapiens
  3q84-assembly2_G  TM=7.029E-01  e=7.362E-01  Homo sapiens
  6ixe-assembly1_A  TM=7.020E-01  e=1.322E+00  Homo sapiens
  6ixf-assembly1_A  TM=6.317E-01  e=3.446E+00  Homo sapiens
  6ixg-assembly1_A  TM=4.411E-01  e=5.564E+00  Homo sapiens

Foldseek 3Di:
DDPVVDDPVLVVVVCVVCVVVVVDDPLCSLLVSLLVLLVVLQVQLVVLVVQLVVLVVVLCVLCVVCPPHDPVPRDPVSVVSNVVSVVSNVVSVVSSVVSNVSSVVSVVSSVVSVVVSVPD

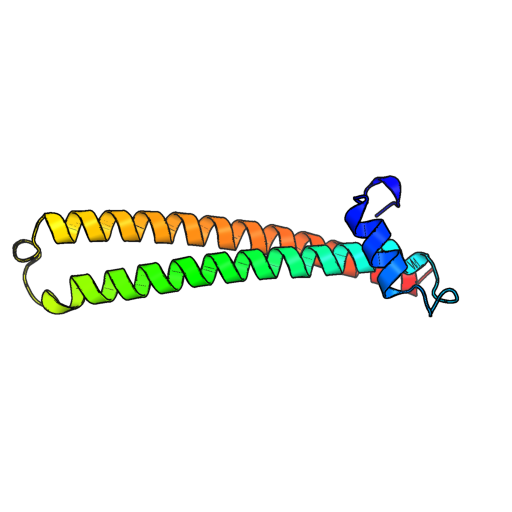Mean predicted aligned error: 5.94 Å

pLDDT: mean 90.79, std 11.34, range [52.47, 98.56]

Sequence (120 aa):
MKLEDATKEELIWWIKKYAFELKYELRHFGPDVMFRRYQQFNDKAHSAGERYSKAFAEYSSILSPYKGLPISSIPRDVCKKGANLESIMLQASEEQRRYWKAADKCLGKYDQMMEETTHG